Protein AF-A0A924GXK5-F1 (afdb_monomer_lite)

Foldseek 3Di:
DVDDPCVPDDPDDDPPPPPPPDDPVNVVVVCCCPDPVLVCQVVAFPDDDDPDDPDGDTSNNVVVVVVVVVVVVVVD

Secondary structure (DSSP, 8-state):
--S-GGGGS-SSPPPS---TT--HHHHHHHHHHT-HHHHHGGGSBSSPPPS--S-PPBHHHHHHHHHHHHHHHHT-

pLDDT: mean 82.3, std 13.09, range [57.78, 97.31]

Radius of gyration: 17.06 Å; chains: 1; bounding box: 44×24×42 Å

Sequence (76 aa):
MLYGDSDYLRVKTESEEAVAGRSPFRRDYARLLHSPSFRRLQGKTQLFPGHESDFFRNRLTHSLEVAQVAKGIALK

Structure (mmCIF, N/CA/C/O backbone):
data_AF-A0A924GXK5-F1
#
_entry.id   AF-A0A924GXK5-F1
#
loop_
_atom_site.group_PDB
_atom_site.id
_atom_site.type_symbol
_atom_site.label_atom_id
_atom_site.label_alt_id
_atom_site.label_comp_id
_atom_site.label_asym_id
_atom_site.label_entity_id
_atom_site.label_seq_id
_atom_site.pdbx_PDB_ins_code
_atom_site.Cartn_x
_atom_site.Cartn_y
_atom_site.Cartn_z
_atom_site.occupancy
_atom_site.B_iso_or_equiv
_atom_site.auth_seq_id
_atom_site.auth_comp_id
_atom_site.auth_asym_id
_atom_site.auth_atom_id
_atom_site.pdbx_PDB_model_num
ATOM 1 N N . MET A 1 1 ? 11.745 6.652 21.477 1.00 67.56 1 MET A N 1
ATOM 2 C CA . MET A 1 1 ? 11.132 5.677 20.546 1.00 67.56 1 MET A CA 1
ATOM 3 C C . MET A 1 1 ? 10.646 6.475 19.339 1.00 67.56 1 MET A C 1
ATOM 5 O O . MET A 1 1 ? 10.163 7.573 19.559 1.00 67.56 1 MET A O 1
ATOM 9 N N . LEU A 1 2 ? 10.856 6.017 18.099 1.00 78.69 2 LEU A N 1
ATOM 10 C CA . LEU A 1 2 ? 10.553 6.794 16.875 1.00 78.69 2 LEU A CA 1
ATOM 11 C C . LEU A 1 2 ? 9.047 6.987 16.594 1.00 78.69 2 LEU A C 1
ATOM 13 O O . LEU A 1 2 ? 8.708 7.726 15.678 1.00 78.69 2 LEU A O 1
ATOM 17 N N . TYR A 1 3 ? 8.178 6.353 17.382 1.00 80.44 3 TYR A N 1
ATOM 18 C CA . TYR A 1 3 ? 6.722 6.449 17.295 1.00 80.44 3 TYR A CA 1
ATOM 19 C C . TYR A 1 3 ? 6.141 6.771 18.676 1.00 80.44 3 TYR A C 1
ATOM 21 O O . TYR A 1 3 ? 6.647 6.257 19.681 1.00 80.44 3 TYR A O 1
ATOM 29 N N . GLY A 1 4 ? 5.110 7.613 18.717 1.00 89.94 4 GLY A N 1
ATOM 30 C CA . G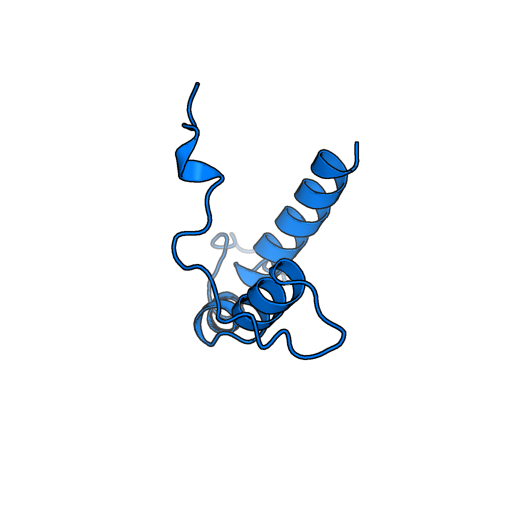LY A 1 4 ? 4.329 7.952 19.910 1.00 89.94 4 GLY A CA 1
ATOM 31 C C . GLY A 1 4 ? 2.964 7.256 19.938 1.00 89.94 4 GLY A C 1
ATOM 32 O O . GLY A 1 4 ? 2.530 6.673 18.947 1.00 89.94 4 GLY A O 1
ATOM 33 N N . ASP A 1 5 ? 2.251 7.349 21.063 1.00 84.19 5 ASP A N 1
ATOM 34 C CA . ASP A 1 5 ? 0.941 6.695 21.247 1.00 84.19 5 ASP A CA 1
ATOM 35 C C . ASP A 1 5 ? -0.104 7.137 20.210 1.00 84.19 5 ASP A C 1
ATOM 37 O O . ASP A 1 5 ? -0.962 6.356 19.801 1.00 84.19 5 ASP A O 1
ATOM 41 N N . SER A 1 6 ? 0.004 8.377 19.727 1.00 83.12 6 SER A N 1
ATOM 42 C CA . SER A 1 6 ? -0.863 8.927 18.685 1.00 83.12 6 SER A CA 1
ATOM 43 C C . SER A 1 6 ? -0.697 8.253 17.323 1.00 83.12 6 SER A C 1
ATOM 45 O O . SER A 1 6 ? -1.651 8.243 16.549 1.00 83.12 6 SER A O 1
ATOM 47 N N . ASP A 1 7 ? 0.471 7.677 17.022 1.00 81.69 7 ASP A N 1
ATOM 48 C CA . ASP A 1 7 ? 0.755 7.083 15.706 1.00 81.69 7 ASP A CA 1
ATOM 49 C C . ASP A 1 7 ? -0.015 5.772 15.483 1.00 81.69 7 ASP A C 1
ATOM 51 O O . ASP A 1 7 ? -0.214 5.340 14.347 1.00 81.69 7 ASP A O 1
ATOM 55 N N . TYR A 1 8 ? -0.495 5.157 16.568 1.00 76.62 8 TYR A N 1
ATOM 56 C CA . TYR A 1 8 ? -1.340 3.963 16.536 1.00 76.62 8 TYR A CA 1
ATOM 57 C C . TYR A 1 8 ? -2.832 4.290 16.436 1.00 76.62 8 TYR A C 1
ATOM 59 O O . TYR A 1 8 ? -3.650 3.399 16.186 1.00 76.62 8 TYR A O 1
ATOM 67 N N . LEU A 1 9 ? -3.211 5.554 16.644 1.00 79.31 9 LEU A N 1
ATOM 68 C CA . LEU A 1 9 ? -4.605 5.971 16.654 1.00 79.31 9 LEU A CA 1
ATOM 69 C C . LEU A 1 9 ? -5.085 6.308 15.243 1.00 79.31 9 LEU A C 1
ATOM 71 O O . LEU A 1 9 ? -4.405 6.936 14.432 1.00 79.31 9 LEU A O 1
ATOM 75 N N . ARG A 1 10 ? -6.322 5.910 14.942 1.00 72.88 10 ARG A N 1
ATOM 76 C CA . ARG A 1 10 ? -6.958 6.247 13.669 1.00 72.88 10 ARG A CA 1
ATOM 77 C C . ARG A 1 10 ? -7.389 7.711 13.699 1.00 72.88 10 ARG A C 1
ATOM 79 O O . ARG A 1 10 ? -8.187 8.097 14.544 1.00 72.88 10 ARG A O 1
ATOM 86 N N . VAL A 1 11 ? -6.927 8.499 12.729 1.00 76.38 11 VAL A N 1
ATOM 87 C CA . VAL A 1 11 ? -7.229 9.945 12.643 1.00 76.38 11 VAL A CA 1
ATOM 88 C C . VAL A 1 11 ? -8.731 10.224 12.503 1.00 76.38 11 VAL A C 1
ATOM 90 O O . VAL A 1 11 ? -9.219 11.252 12.964 1.00 76.38 11 VAL A O 1
ATOM 93 N N . LYS A 1 12 ? -9.484 9.314 11.873 1.00 73.25 12 LYS A N 1
ATOM 94 C CA . LYS A 1 12 ? -10.934 9.436 11.711 1.00 73.25 12 LYS A CA 1
ATOM 95 C C . LYS A 1 12 ? -11.634 8.157 12.153 1.00 73.25 12 LYS A C 1
ATOM 97 O O . LYS A 1 12 ? -11.461 7.102 11.537 1.00 73.25 12 LYS A O 1
ATOM 102 N N . THR A 1 13 ? -12.453 8.269 13.192 1.00 67.88 13 THR A N 1
ATOM 103 C CA . THR A 1 13 ? -13.406 7.231 13.591 1.00 67.88 13 THR A CA 1
ATOM 104 C C . THR A 1 13 ? -14.532 7.199 12.559 1.00 67.88 13 THR A C 1
ATOM 106 O O . THR A 1 13 ? -15.098 8.236 12.214 1.00 67.88 13 THR A O 1
ATOM 109 N N . GLU A 1 14 ? -14.799 6.032 11.977 1.00 66.56 14 GLU A N 1
ATOM 110 C CA . GLU A 1 14 ? -15.897 5.872 11.016 1.00 66.56 14 GLU A CA 1
ATOM 111 C C . GLU A 1 14 ? -17.228 5.723 11.754 1.00 66.56 14 GLU A C 1
ATOM 113 O O . GLU A 1 14 ? -17.237 5.284 12.903 1.00 66.56 14 GLU A O 1
ATOM 118 N N . SER A 1 15 ? -18.342 6.069 11.099 1.00 63.97 15 SER A N 1
ATOM 119 C CA . SER A 1 15 ? -19.673 5.803 11.646 1.00 63.97 15 SER A CA 1
ATOM 120 C C . SER A 1 15 ? -19.862 4.302 11.891 1.00 63.97 15 SER A C 1
ATOM 122 O O . SER A 1 15 ? -19.398 3.466 11.110 1.00 63.97 15 SER A O 1
ATOM 124 N N . GLU A 1 16 ? -20.561 3.967 12.978 1.00 57.78 16 GLU A N 1
ATOM 125 C CA . GLU A 1 16 ? -20.836 2.594 13.433 1.00 57.78 16 GLU A CA 1
ATOM 126 C C . GLU A 1 16 ? -21.719 1.776 12.482 1.00 57.78 16 GLU A C 1
ATOM 128 O O . GLU A 1 16 ? -21.983 0.604 12.749 1.00 57.78 16 GLU A O 1
ATOM 133 N N . GLU A 1 17 ? -22.122 2.339 11.339 1.00 62.69 17 GLU A N 1
ATOM 134 C CA . GLU A 1 17 ? -22.700 1.605 10.213 1.00 62.69 17 GLU A CA 1
ATOM 135 C C . GLU A 1 17 ? -21.611 0.731 9.568 1.00 62.69 17 GLU A C 1
ATOM 137 O O . GLU A 1 17 ? -21.121 0.921 8.448 1.00 62.69 17 GLU A O 1
ATOM 142 N N . ALA A 1 18 ? -21.156 -0.247 10.341 1.00 60.56 18 ALA A N 1
ATOM 143 C CA . ALA A 1 18 ? -20.293 -1.306 9.910 1.00 60.56 18 ALA A CA 1
ATOM 144 C C . ALA A 1 18 ? -21.043 -2.070 8.821 1.00 60.56 18 ALA A C 1
ATOM 146 O O . ALA A 1 18 ? -21.906 -2.893 9.106 1.00 60.56 18 ALA A O 1
ATOM 147 N N . VAL A 1 19 ? -20.703 -1.797 7.557 1.00 62.84 19 VAL A N 1
ATOM 148 C CA . VAL A 1 19 ? -21.014 -2.691 6.438 1.00 62.84 19 VAL A CA 1
ATOM 149 C C . VAL A 1 19 ? -20.721 -4.118 6.899 1.00 62.84 19 VAL A C 1
ATOM 151 O O . VAL A 1 19 ? -19.560 -4.458 7.161 1.00 62.84 19 VAL A O 1
ATOM 154 N N . ALA A 1 20 ? -21.779 -4.914 7.059 1.00 66.62 20 ALA A N 1
ATOM 155 C CA . ALA A 1 20 ? -21.701 -6.239 7.648 1.00 66.62 20 ALA A CA 1
ATOM 156 C C . ALA A 1 20 ? -20.664 -7.087 6.891 1.00 66.62 20 ALA A C 1
ATOM 158 O O . ALA A 1 20 ? -20.719 -7.219 5.668 1.00 66.62 20 ALA A O 1
ATOM 159 N N . GLY A 1 21 ? -19.677 -7.628 7.614 1.00 72.81 21 GLY A N 1
ATOM 160 C CA . GLY A 1 21 ? -18.720 -8.603 7.076 1.00 72.81 21 GLY A CA 1
ATOM 161 C C . GLY A 1 21 ? -17.319 -8.100 6.696 1.00 72.81 21 GLY A C 1
ATOM 162 O O . GLY A 1 21 ? -16.512 -8.905 6.228 1.00 72.81 21 GLY A O 1
ATOM 163 N N . ARG A 1 22 ? -16.956 -6.822 6.904 1.00 79.06 22 ARG A N 1
ATOM 164 C CA . ARG A 1 22 ? -15.556 -6.361 6.725 1.00 79.06 22 ARG A CA 1
ATOM 165 C C . ARG A 1 22 ? -15.033 -5.593 7.933 1.00 79.06 22 ARG A C 1
ATOM 167 O O . ARG A 1 22 ? -15.627 -4.599 8.336 1.00 79.06 22 ARG A O 1
ATOM 174 N N . SER A 1 23 ? -13.867 -6.003 8.441 1.00 84.94 23 SER A N 1
ATOM 175 C CA . SER A 1 23 ? -13.164 -5.247 9.481 1.00 84.94 23 SER A CA 1
ATOM 176 C C . SER A 1 23 ? -12.741 -3.861 8.969 1.00 84.94 23 SER A C 1
ATOM 178 O O . SER A 1 23 ? -12.488 -3.703 7.765 1.00 84.94 23 SER A O 1
ATOM 180 N N . PRO A 1 24 ? -12.601 -2.860 9.857 1.00 82.94 24 PRO A N 1
ATOM 181 C CA . PRO A 1 24 ? -12.165 -1.523 9.459 1.00 82.94 24 PRO A CA 1
ATOM 182 C C . PRO A 1 24 ? -10.815 -1.520 8.717 1.00 82.94 24 PRO A C 1
ATOM 184 O O . PRO A 1 24 ? -10.672 -0.845 7.701 1.00 82.94 24 PRO A O 1
ATOM 187 N N . PHE A 1 25 ? -9.869 -2.371 9.130 1.00 83.81 25 PHE A N 1
ATOM 188 C CA . PHE A 1 25 ? -8.586 -2.550 8.437 1.00 83.81 25 PHE A CA 1
ATOM 189 C C . PHE A 1 25 ? -8.730 -3.142 7.027 1.00 83.81 25 PHE A C 1
ATOM 191 O O . PHE A 1 25 ? -8.079 -2.679 6.092 1.00 83.81 25 PHE A O 1
ATOM 198 N N . ARG A 1 26 ? -9.612 -4.136 6.828 1.00 86.44 26 ARG A N 1
ATOM 199 C CA . ARG A 1 26 ? -9.882 -4.683 5.483 1.00 86.44 26 ARG A CA 1
ATOM 200 C C . ARG A 1 26 ? -10.511 -3.641 4.559 1.00 86.44 26 ARG A C 1
ATOM 202 O O . ARG A 1 26 ? -10.278 -3.676 3.353 1.00 86.44 26 ARG A O 1
ATOM 209 N N . ARG A 1 27 ? -11.297 -2.714 5.112 1.00 85.44 27 ARG A N 1
ATOM 210 C CA . ARG A 1 27 ? -11.889 -1.597 4.368 1.00 85.44 27 ARG A CA 1
ATOM 211 C C . ARG A 1 27 ? -10.822 -0.616 3.885 1.00 85.44 27 ARG A C 1
ATOM 213 O O . ARG A 1 27 ? -10.813 -0.287 2.701 1.00 85.44 27 ARG A O 1
ATOM 220 N N . ASP A 1 28 ? -9.905 -0.204 4.757 1.00 88.38 28 ASP A N 1
ATOM 221 C CA . ASP A 1 28 ? -8.796 0.685 4.377 1.00 88.38 28 ASP A CA 1
ATOM 222 C C . ASP A 1 28 ? -7.865 0.033 3.359 1.00 88.38 28 ASP A C 1
ATOM 224 O O . ASP A 1 28 ? -7.491 0.665 2.371 1.00 88.38 28 ASP A O 1
ATOM 228 N N . TYR A 1 29 ? -7.573 -1.257 3.537 1.00 91.00 29 TYR A N 1
ATOM 229 C CA . TYR A 1 29 ? -6.808 -2.025 2.562 1.00 91.00 29 TYR A CA 1
ATOM 230 C C . TYR A 1 29 ? -7.461 -1.998 1.172 1.00 91.00 29 TYR A C 1
ATOM 232 O O . TYR A 1 29 ? -6.793 -1.707 0.182 1.00 91.00 29 TYR A O 1
ATOM 240 N N . ALA A 1 30 ? -8.778 -2.223 1.090 1.00 91.75 30 ALA A N 1
ATOM 241 C CA . ALA A 1 30 ? -9.507 -2.149 -0.175 1.00 91.75 30 ALA A CA 1
ATOM 242 C C . ALA A 1 30 ? -9.451 -0.741 -0.797 1.00 91.75 30 ALA A C 1
ATOM 244 O O . ALA A 1 30 ? -9.235 -0.613 -2.002 1.00 91.75 30 ALA A O 1
ATOM 245 N N . ARG A 1 31 ? -9.590 0.325 0.004 1.00 92.06 31 ARG A N 1
ATOM 246 C CA . ARG A 1 31 ? -9.458 1.710 -0.489 1.00 92.06 31 ARG A CA 1
ATOM 247 C C . ARG A 1 31 ? -8.079 1.972 -1.081 1.00 92.06 31 ARG A C 1
ATOM 249 O O . ARG A 1 31 ? -7.990 2.560 -2.155 1.00 92.06 31 ARG A O 1
ATOM 256 N N . LEU A 1 32 ? -7.022 1.533 -0.398 1.00 93.88 32 LEU A N 1
ATOM 257 C CA . LEU A 1 32 ? -5.645 1.698 -0.856 1.00 93.88 32 LEU A CA 1
ATOM 258 C C . LEU A 1 32 ? -5.415 0.929 -2.161 1.00 93.88 32 LEU A C 1
ATOM 260 O O . LEU A 1 32 ? -4.981 1.530 -3.145 1.00 93.88 32 LEU A O 1
ATOM 264 N N . LEU A 1 33 ? -5.793 -0.354 -2.193 1.00 94.56 33 LEU A N 1
ATOM 265 C CA . LEU A 1 33 ? -5.638 -1.244 -3.346 1.00 94.56 33 LEU A CA 1
ATOM 266 C C . LEU A 1 33 ? -6.367 -0.723 -4.594 1.00 94.56 33 LEU A C 1
ATOM 268 O O . LEU A 1 33 ? -5.825 -0.758 -5.698 1.00 94.56 33 LEU A O 1
ATOM 272 N N . HIS A 1 34 ? -7.581 -0.194 -4.425 1.00 95.44 34 HIS A N 1
ATOM 273 C CA . HIS A 1 34 ? -8.391 0.342 -5.521 1.00 95.44 34 HIS A CA 1
ATOM 274 C C . HIS A 1 34 ? -8.175 1.841 -5.779 1.00 95.44 34 HIS A C 1
ATOM 276 O O . HIS A 1 34 ? -8.855 2.424 -6.631 1.00 95.44 34 HIS A O 1
ATOM 282 N N . SER A 1 35 ? -7.221 2.486 -5.106 1.00 97.31 35 SER A N 1
ATOM 283 C CA . SER A 1 35 ? -6.951 3.908 -5.316 1.00 97.31 35 SER A CA 1
ATOM 284 C C . SER A 1 35 ? -6.285 4.173 -6.681 1.00 97.31 35 SER A C 1
ATOM 286 O O . SER A 1 35 ? -5.470 3.374 -7.156 1.00 97.31 35 SER A O 1
ATOM 288 N N . PRO A 1 36 ? -6.564 5.324 -7.326 1.00 97.31 36 PRO A N 1
ATOM 289 C CA . PRO A 1 36 ? -5.833 5.745 -8.522 1.00 97.31 36 PRO A CA 1
ATOM 290 C C . PRO A 1 36 ? -4.328 5.891 -8.270 1.00 97.31 36 PRO A C 1
ATOM 292 O O . PRO A 1 36 ? -3.521 5.578 -9.140 1.00 97.31 36 PRO A O 1
ATOM 295 N N . SER A 1 37 ? -3.941 6.350 -7.078 1.00 96.38 37 SER A N 1
ATOM 296 C CA . SER A 1 37 ? -2.540 6.536 -6.693 1.00 96.38 37 SER A CA 1
ATOM 297 C C . SER A 1 37 ? -1.769 5.218 -6.652 1.00 96.38 37 SER A C 1
ATOM 299 O O . SER A 1 37 ? -0.653 5.170 -7.161 1.00 96.38 37 SER A O 1
ATOM 301 N N . PHE A 1 38 ? -2.375 4.142 -6.137 1.00 96.50 38 PHE A N 1
ATOM 302 C CA . PHE A 1 38 ? -1.756 2.816 -6.129 1.00 96.50 38 PHE A CA 1
ATOM 303 C C . PHE A 1 38 ? -1.599 2.250 -7.547 1.00 96.50 38 PHE A C 1
ATOM 305 O O . PHE A 1 38 ? -0.518 1.792 -7.905 1.00 96.50 38 PHE A O 1
ATOM 312 N N . ARG A 1 39 ? -2.617 2.392 -8.414 1.00 96.12 39 ARG A N 1
ATOM 313 C CA . ARG A 1 39 ? -2.515 1.985 -9.832 1.00 96.12 39 ARG A CA 1
ATOM 314 C C . ARG A 1 39 ? -1.385 2.696 -10.580 1.00 96.12 39 ARG A C 1
ATOM 316 O O . ARG A 1 39 ? -0.684 2.073 -11.371 1.00 96.12 39 ARG A O 1
ATOM 323 N N . ARG A 1 40 ? -1.157 3.985 -10.306 1.00 96.00 40 ARG A N 1
ATOM 324 C CA . ARG A 1 40 ? -0.072 4.759 -10.939 1.00 96.00 40 ARG A CA 1
ATOM 325 C C . ARG A 1 40 ? 1.322 4.209 -10.633 1.00 96.00 40 ARG A C 1
ATOM 327 O O . ARG A 1 40 ? 2.230 4.476 -11.414 1.00 96.00 40 ARG A O 1
ATOM 334 N N . LEU A 1 41 ? 1.506 3.439 -9.554 1.00 95.00 41 LEU A N 1
ATOM 335 C CA . LEU A 1 41 ? 2.796 2.819 -9.228 1.00 95.00 41 LEU A CA 1
ATOM 336 C C . LEU A 1 41 ? 3.262 1.820 -10.295 1.00 95.00 41 LEU A C 1
ATOM 338 O O . LEU A 1 41 ? 4.466 1.613 -10.428 1.00 95.00 41 LEU A O 1
ATOM 342 N N . GLN A 1 42 ? 2.344 1.259 -11.091 1.00 91.50 42 GLN A N 1
ATOM 343 C CA . GLN A 1 42 ? 2.687 0.396 -12.225 1.00 91.50 42 GLN A CA 1
ATOM 344 C C . GLN A 1 42 ? 3.566 1.126 -13.254 1.00 91.50 42 GLN A C 1
ATOM 346 O O . GLN A 1 42 ? 4.480 0.533 -13.816 1.00 91.50 42 GLN A O 1
ATOM 351 N N . GLY A 1 43 ? 3.316 2.422 -13.467 1.00 88.88 43 GLY A N 1
ATOM 352 C CA . GLY A 1 43 ? 4.081 3.272 -14.385 1.00 88.88 43 GLY A CA 1
ATOM 353 C C . GLY A 1 43 ? 5.245 4.017 -13.727 1.00 88.88 43 GLY A C 1
ATOM 354 O O . GLY A 1 43 ? 5.796 4.934 -14.331 1.00 88.88 43 GLY A O 1
ATOM 355 N N . LYS A 1 44 ? 5.593 3.704 -12.472 1.00 91.00 44 LYS A N 1
ATOM 356 C CA . LYS A 1 44 ? 6.729 4.320 -11.777 1.00 91.00 44 LYS A CA 1
ATOM 357 C C . LYS A 1 44 ? 7.878 3.330 -11.694 1.00 91.00 44 LYS A C 1
ATOM 359 O O . LYS A 1 44 ? 7.734 2.264 -11.109 1.00 91.00 44 LYS A O 1
ATOM 364 N N . THR A 1 45 ? 9.032 3.712 -12.217 1.00 86.19 45 THR A N 1
ATOM 3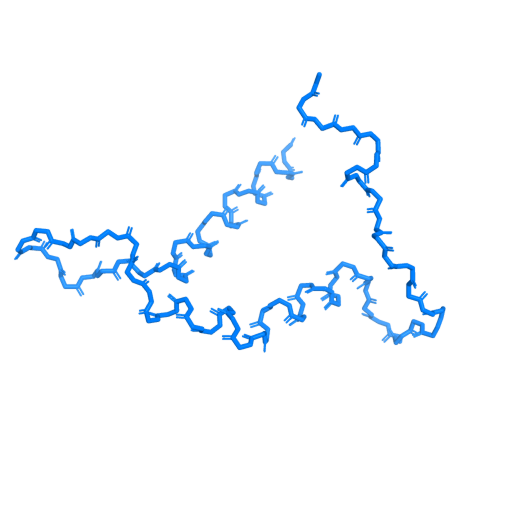65 C CA . THR A 1 45 ? 10.264 2.927 -12.118 1.00 86.19 45 THR A CA 1
ATOM 366 C C . THR A 1 45 ? 10.776 2.892 -10.670 1.00 86.19 45 THR A C 1
ATOM 368 O O . THR A 1 45 ? 10.727 3.907 -9.965 1.00 86.19 45 THR A O 1
ATOM 371 N N . GLN A 1 46 ? 11.238 1.723 -10.211 1.00 79.69 46 GLN A N 1
ATOM 372 C CA . GLN A 1 46 ? 11.875 1.556 -8.896 1.00 79.69 46 GLN A CA 1
ATOM 373 C C . GLN A 1 46 ? 13.390 1.835 -8.961 1.00 79.69 46 GLN A C 1
ATOM 375 O O . GLN A 1 46 ? 13.941 2.408 -8.028 1.00 79.69 46 GLN A O 1
ATOM 380 N N . LEU A 1 47 ? 14.042 1.480 -10.072 1.00 79.00 47 LEU A N 1
ATOM 381 C CA . LEU A 1 47 ? 15.451 1.754 -10.371 1.00 79.00 47 LEU A CA 1
ATOM 382 C C . LEU A 1 47 ? 15.629 1.826 -11.896 1.00 79.00 47 LEU A C 1
ATOM 384 O O . LEU A 1 47 ? 15.008 1.032 -12.603 1.00 79.00 47 LEU A O 1
A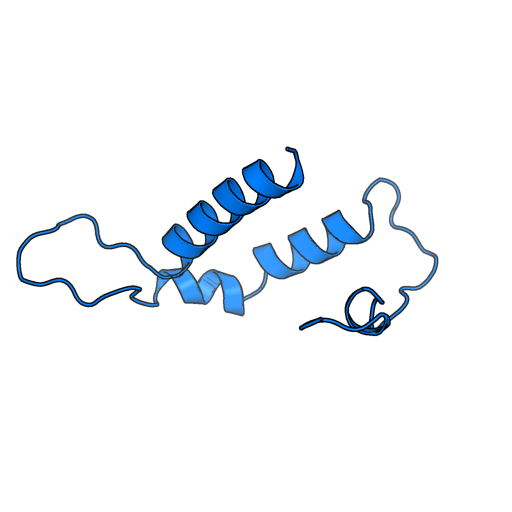TOM 388 N N . PHE A 1 48 ? 16.439 2.757 -12.411 1.00 65.06 48 PHE A N 1
ATOM 389 C CA . PHE A 1 48 ? 16.782 2.752 -13.835 1.00 65.06 48 PHE A CA 1
ATOM 390 C C . PHE A 1 48 ? 17.670 1.544 -14.130 1.00 65.06 48 PHE A C 1
ATOM 392 O O . PHE A 1 48 ? 18.684 1.360 -13.454 1.00 65.06 48 PHE A O 1
ATOM 399 N N . PRO A 1 49 ? 17.309 0.718 -15.111 1.00 58.66 49 PRO A N 1
ATOM 400 C CA . PRO A 1 49 ? 18.156 -0.385 -15.496 1.00 58.66 49 PRO A CA 1
ATOM 401 C C . PRO A 1 49 ? 19.373 0.116 -16.269 1.00 58.66 49 PRO A C 1
ATOM 403 O O . PRO A 1 49 ? 19.241 0.821 -17.267 1.00 58.66 49 PRO A O 1
ATOM 406 N N . GLY A 1 50 ? 20.563 -0.289 -15.827 1.00 59.75 50 GLY A N 1
ATOM 407 C CA . GLY A 1 50 ? 21.655 -0.511 -16.772 1.00 59.75 50 GLY A CA 1
ATOM 408 C C . GLY A 1 50 ? 21.239 -1.602 -17.767 1.00 59.75 50 GLY A C 1
ATOM 409 O O . GLY A 1 50 ? 20.357 -2.396 -17.453 1.00 59.75 50 GLY A O 1
ATOM 410 N N . HIS A 1 51 ? 21.849 -1.594 -18.950 1.00 58.69 51 HIS A N 1
ATOM 411 C CA . HIS A 1 51 ? 21.473 -2.242 -20.221 1.00 58.69 51 HIS A CA 1
ATOM 412 C C . HIS A 1 51 ? 20.974 -3.716 -20.265 1.00 58.69 51 HIS A C 1
ATOM 414 O O . HIS A 1 51 ? 20.809 -4.228 -21.366 1.00 58.69 51 HIS A O 1
ATOM 420 N N . GLU A 1 52 ? 20.681 -4.419 -19.167 1.00 58.28 52 GLU A N 1
ATOM 421 C CA . GLU A 1 52 ? 20.523 -5.884 -19.176 1.00 58.28 52 GLU A CA 1
ATOM 422 C C . GLU A 1 52 ? 19.417 -6.452 -18.260 1.00 58.28 52 GLU A C 1
ATOM 424 O O . GLU A 1 52 ? 19.689 -7.289 -17.402 1.00 58.28 52 GLU A O 1
ATOM 429 N N . SER A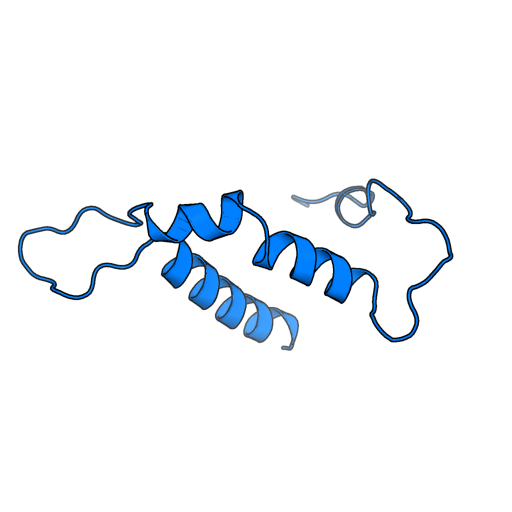 1 53 ? 18.144 -6.064 -18.406 1.00 61.16 53 SER A N 1
ATOM 430 C CA . SER A 1 53 ? 17.077 -6.893 -17.806 1.00 61.16 53 SER A CA 1
ATOM 431 C C . SER A 1 53 ? 15.716 -6.695 -18.456 1.00 61.16 53 SER A C 1
ATOM 433 O O . SER A 1 53 ? 15.118 -5.650 -18.313 1.00 61.16 53 SER A O 1
ATOM 435 N N . ASP A 1 54 ? 15.129 -7.711 -19.076 1.00 58.47 54 ASP A N 1
ATOM 436 C CA . ASP A 1 54 ? 13.755 -7.598 -19.599 1.00 58.47 54 ASP A CA 1
ATOM 437 C C . ASP A 1 54 ? 12.675 -7.566 -18.490 1.00 58.47 54 ASP A C 1
ATOM 439 O O . ASP A 1 54 ? 11.489 -7.368 -18.760 1.00 58.47 54 ASP A O 1
ATOM 443 N N . PHE A 1 55 ? 13.070 -7.714 -17.217 1.00 63.31 55 PHE A N 1
ATOM 444 C CA . PHE A 1 55 ? 12.177 -7.780 -16.057 1.00 63.31 55 PHE A CA 1
ATOM 445 C C . PHE A 1 55 ? 12.413 -6.618 -15.088 1.00 63.31 55 PHE A C 1
ATOM 447 O O . PHE A 1 55 ? 12.940 -6.779 -13.983 1.00 63.31 55 PHE A O 1
ATOM 454 N N . PHE A 1 56 ? 11.992 -5.415 -15.478 1.00 70.31 56 PHE A N 1
ATOM 455 C CA . PHE A 1 56 ? 12.102 -4.252 -14.601 1.00 70.31 56 PHE A CA 1
ATOM 456 C C . PHE A 1 56 ? 11.052 -4.269 -13.494 1.00 70.31 56 PHE A C 1
ATOM 458 O O . PHE A 1 56 ? 9.844 -4.334 -13.735 1.00 70.31 56 PHE A O 1
ATOM 465 N N . ARG A 1 57 ? 11.515 -4.116 -12.250 1.00 77.44 57 ARG A N 1
ATOM 466 C CA . ARG A 1 57 ? 10.629 -3.834 -11.121 1.00 77.44 57 ARG A CA 1
ATOM 467 C C . ARG A 1 57 ? 10.103 -2.405 -11.233 1.00 77.44 57 ARG A C 1
ATOM 469 O O . ARG A 1 57 ? 10.869 -1.439 -11.261 1.00 77.44 57 ARG A O 1
ATOM 476 N N . ASN A 1 58 ? 8.785 -2.266 -11.239 1.00 88.81 58 ASN A N 1
ATOM 477 C CA . ASN A 1 58 ? 8.134 -0.982 -11.012 1.00 88.81 58 ASN A CA 1
ATOM 478 C C . ASN A 1 58 ? 7.844 -0.815 -9.508 1.00 88.81 58 ASN A C 1
ATOM 480 O O . ASN A 1 58 ? 8.007 -1.741 -8.706 1.00 88.81 58 ASN A O 1
ATOM 484 N N . ARG A 1 59 ? 7.435 0.387 -9.096 1.00 93.12 59 ARG A N 1
ATOM 485 C CA . ARG A 1 59 ? 7.128 0.666 -7.688 1.00 93.12 59 ARG A CA 1
ATOM 486 C C . ARG A 1 59 ? 5.977 -0.202 -7.184 1.00 93.12 59 ARG A C 1
ATOM 488 O O . ARG A 1 59 ? 5.955 -0.522 -6.003 1.00 93.12 59 ARG A O 1
ATOM 495 N N . LEU A 1 60 ? 5.054 -0.615 -8.058 1.00 93.94 60 LEU A N 1
ATOM 496 C CA . LEU A 1 60 ? 3.942 -1.490 -7.685 1.00 93.94 60 LEU A CA 1
ATOM 497 C C . LEU A 1 60 ? 4.437 -2.881 -7.276 1.00 93.94 60 LEU A C 1
ATOM 499 O O . LEU A 1 60 ? 4.121 -3.336 -6.180 1.00 93.94 60 LEU A O 1
ATOM 503 N N . THR A 1 61 ? 5.225 -3.543 -8.126 1.00 92.56 61 THR A N 1
ATOM 504 C CA . THR A 1 61 ? 5.742 -4.890 -7.847 1.00 92.56 61 THR A CA 1
ATOM 505 C C . THR A 1 61 ? 6.629 -4.883 -6.611 1.00 92.56 61 THR A C 1
ATOM 507 O O . THR A 1 61 ? 6.483 -5.742 -5.748 1.00 92.56 61 THR A O 1
ATOM 510 N N . HIS A 1 62 ? 7.473 -3.860 -6.464 1.00 93.06 62 HIS A N 1
ATOM 511 C CA . HIS A 1 62 ? 8.280 -3.693 -5.262 1.00 93.06 62 HIS A CA 1
ATOM 512 C C . HIS A 1 62 ? 7.425 -3.518 -3.994 1.00 93.06 62 HIS A C 1
ATOM 514 O O . HIS A 1 62 ? 7.665 -4.190 -2.993 1.00 93.06 62 HIS A O 1
ATOM 520 N N . SER A 1 63 ? 6.398 -2.658 -4.019 1.00 95.25 63 SER A N 1
ATOM 521 C CA . SER A 1 63 ? 5.508 -2.469 -2.865 1.00 95.25 63 SER A CA 1
ATOM 522 C C . SER A 1 63 ? 4.768 -3.750 -2.463 1.00 95.25 63 SER A C 1
ATOM 524 O O . SER A 1 63 ? 4.550 -3.970 -1.272 1.00 95.25 63 SER A O 1
ATOM 526 N N . LEU A 1 64 ? 4.401 -4.611 -3.420 1.00 94.69 64 LEU A N 1
ATOM 527 C CA . LEU A 1 64 ? 3.756 -5.896 -3.126 1.00 94.69 64 LEU A CA 1
ATOM 528 C C . LEU A 1 64 ? 4.706 -6.883 -2.429 1.00 94.69 64 LEU A C 1
ATOM 530 O O . LEU A 1 64 ? 4.301 -7.540 -1.471 1.00 94.69 64 LEU A O 1
ATOM 534 N N . GLU A 1 65 ? 5.969 -6.949 -2.851 1.00 94.69 65 GLU A N 1
ATOM 535 C CA . GLU A 1 65 ? 6.999 -7.766 -2.191 1.00 94.69 65 GLU A CA 1
ATOM 536 C C . GLU A 1 65 ? 7.266 -7.287 -0.759 1.00 94.69 65 GLU A C 1
ATOM 538 O O . GLU A 1 65 ? 7.268 -8.087 0.177 1.00 94.69 65 GLU A O 1
ATOM 543 N N . VAL A 1 66 ? 7.414 -5.970 -0.566 1.00 95.75 66 VAL A N 1
ATOM 544 C CA . VAL A 1 66 ? 7.595 -5.370 0.766 1.00 95.75 66 VAL A CA 1
ATOM 545 C C . VAL A 1 66 ? 6.411 -5.700 1.675 1.00 95.75 66 VAL A C 1
ATOM 547 O O . VAL A 1 66 ? 6.619 -6.078 2.826 1.00 95.75 66 VAL A O 1
ATOM 550 N N . ALA A 1 67 ? 5.174 -5.620 1.173 1.00 95.69 67 ALA A N 1
ATOM 551 C CA . ALA A 1 67 ? 3.986 -5.967 1.951 1.00 95.69 67 ALA A CA 1
ATOM 552 C C . ALA A 1 67 ? 3.974 -7.446 2.382 1.00 95.69 67 ALA A C 1
ATOM 554 O O . ALA A 1 67 ? 3.578 -7.760 3.507 1.00 95.69 67 ALA A O 1
ATOM 555 N N . GLN A 1 68 ? 4.426 -8.356 1.516 1.00 95.56 68 GLN A N 1
ATOM 556 C CA . GLN A 1 68 ? 4.523 -9.781 1.832 1.00 95.56 68 GLN A CA 1
ATOM 557 C C . GLN A 1 68 ? 5.597 -10.061 2.895 1.00 95.56 68 GLN A C 1
ATOM 559 O O . GLN A 1 68 ? 5.317 -10.787 3.852 1.00 95.56 68 GLN A O 1
ATOM 564 N N . VAL A 1 69 ? 6.776 -9.439 2.785 1.00 97.06 69 VAL A N 1
ATOM 565 C CA . VAL A 1 69 ? 7.841 -9.529 3.801 1.00 97.06 69 VAL A CA 1
ATOM 566 C C . VAL A 1 69 ? 7.377 -8.943 5.137 1.00 97.06 69 VAL A C 1
ATOM 568 O O . VAL A 1 69 ? 7.493 -9.604 6.167 1.00 97.06 69 VAL A O 1
ATOM 571 N N . ALA A 1 70 ? 6.780 -7.748 5.130 1.00 96.62 70 ALA A N 1
ATOM 572 C CA . ALA A 1 70 ? 6.275 -7.087 6.333 1.00 96.62 70 ALA A CA 1
ATOM 573 C C . ALA A 1 70 ? 5.219 -7.932 7.059 1.00 96.62 70 ALA A C 1
ATOM 575 O O . ALA A 1 70 ? 5.264 -8.060 8.280 1.00 96.62 70 ALA A O 1
ATOM 576 N N . LYS A 1 71 ? 4.307 -8.579 6.318 1.00 94.38 71 LYS A N 1
ATOM 577 C CA . LYS A 1 71 ? 3.341 -9.524 6.897 1.00 94.38 71 LYS A CA 1
ATOM 578 C C . LYS A 1 71 ? 4.035 -10.713 7.569 1.00 94.38 71 LYS A C 1
ATOM 580 O O . LYS A 1 71 ? 3.601 -11.131 8.635 1.00 94.38 71 LYS A O 1
ATOM 585 N N . GLY A 1 72 ? 5.093 -11.253 6.963 1.00 96.19 72 GLY A N 1
ATOM 586 C CA . GLY A 1 72 ? 5.885 -12.333 7.557 1.00 96.19 72 GLY A CA 1
ATOM 587 C C . GLY A 1 72 ? 6.599 -11.924 8.846 1.00 96.19 72 GLY A C 1
ATOM 588 O O . GLY A 1 72 ? 6.742 -12.750 9.740 1.00 96.19 72 GLY A O 1
ATOM 589 N N . ILE A 1 73 ? 7.010 -10.657 8.954 1.00 96.06 73 ILE A N 1
ATOM 590 C CA . ILE A 1 73 ? 7.608 -10.094 10.172 1.00 96.06 73 ILE A CA 1
ATOM 591 C C . ILE A 1 73 ? 6.539 -9.875 11.249 1.00 96.06 73 ILE A C 1
ATOM 593 O O . ILE A 1 73 ? 6.776 -10.216 12.394 1.00 96.06 73 ILE A O 1
ATOM 597 N N . ALA A 1 74 ? 5.365 -9.346 10.893 1.00 93.00 74 ALA A N 1
ATOM 598 C CA . ALA A 1 74 ? 4.305 -9.028 11.855 1.00 93.00 74 ALA A CA 1
ATOM 599 C C . ALA A 1 74 ? 3.568 -10.257 12.425 1.00 93.00 74 ALA A C 1
ATOM 601 O O . ALA A 1 74 ? 2.922 -10.151 13.462 1.00 93.00 74 ALA A O 1
ATOM 602 N N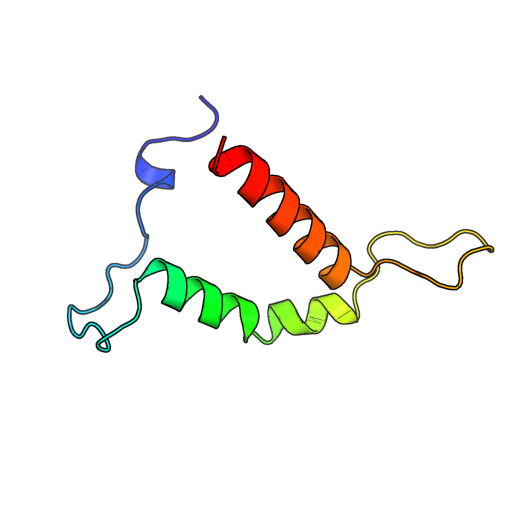 . LEU A 1 75 ? 3.593 -11.392 11.714 1.00 89.25 75 LEU A N 1
ATOM 603 C CA . LEU A 1 75 ? 2.997 -12.661 12.160 1.00 89.25 75 LEU A CA 1
ATOM 604 C C . LEU A 1 75 ? 3.988 -13.571 12.907 1.00 89.25 75 LEU A C 1
ATOM 606 O O . LEU A 1 75 ? 3.581 -14.638 13.367 1.00 89.25 75 LEU A O 1
ATOM 610 N N . LYS A 1 76 ? 5.265 -13.183 12.966 1.00 61.97 76 LYS A N 1
ATOM 611 C CA . LYS A 1 76 ? 6.288 -13.810 13.808 1.00 61.97 76 LYS A CA 1
ATOM 612 C C . LYS A 1 76 ? 6.345 -13.106 15.154 1.00 61.97 76 LYS A C 1
ATOM 614 O O . LYS A 1 76 ? 6.602 -13.828 16.138 1.00 61.97 76 LYS A O 1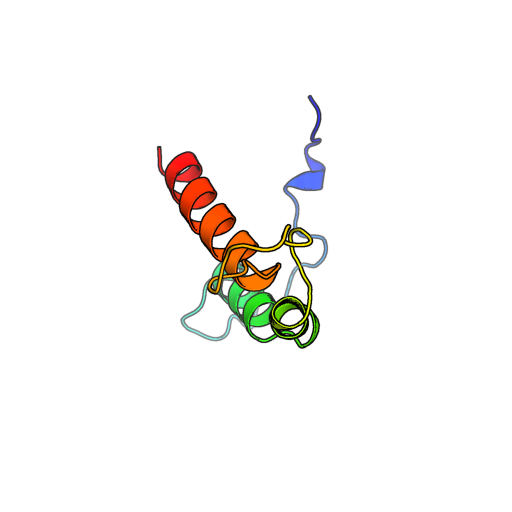
#